Protein AF-A0A7S2QYU1-F1 (afdb_monomer)

Structure (mmCIF, N/CA/C/O backbone):
data_AF-A0A7S2QYU1-F1
#
_entry.id   AF-A0A7S2QYU1-F1
#
loop_
_atom_site.group_PDB
_atom_site.id
_atom_site.type_symbol
_atom_site.label_atom_id
_atom_site.label_alt_id
_atom_site.label_comp_id
_atom_site.label_asym_id
_atom_site.label_entity_id
_atom_site.label_seq_id
_atom_site.pdbx_PDB_ins_code
_atom_site.Cartn_x
_atom_site.Cartn_y
_atom_site.Cartn_z
_atom_site.occupancy
_atom_site.B_iso_or_equiv
_atom_site.auth_seq_id
_atom_site.auth_comp_id
_atom_site.auth_asym_id
_atom_site.auth_atom_id
_atom_site.pdbx_PDB_model_num
ATOM 1 N N . PRO A 1 1 ? -16.884 -15.939 2.400 1.00 59.34 1 PRO A N 1
ATOM 2 C CA . PRO A 1 1 ? -15.842 -14.935 2.072 1.00 59.34 1 PRO A CA 1
ATOM 3 C C . PRO A 1 1 ? -14.993 -14.637 3.311 1.00 59.34 1 PRO A C 1
ATOM 5 O O . PRO A 1 1 ? -15.550 -14.260 4.338 1.00 59.34 1 PRO A O 1
ATOM 8 N N . TYR A 1 2 ? -13.682 -14.872 3.239 1.00 73.25 2 TYR A N 1
ATOM 9 C CA . TYR A 1 2 ? -12.756 -14.452 4.291 1.00 73.25 2 TYR A CA 1
ATOM 10 C C . TYR A 1 2 ? -12.427 -12.974 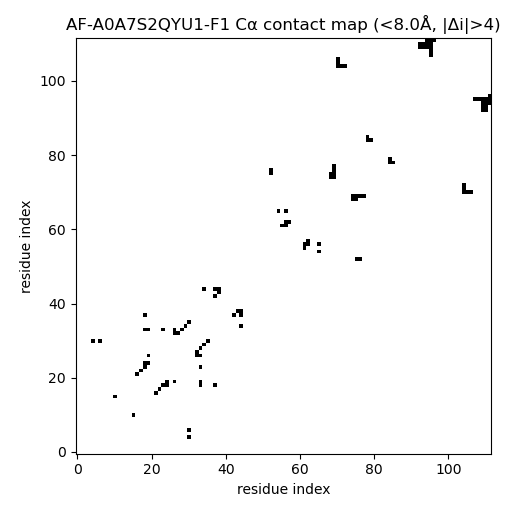4.073 1.00 73.25 2 TYR A C 1
ATOM 12 O O . TYR A 1 2 ? -12.117 -12.580 2.952 1.00 73.25 2 TYR A O 1
ATOM 20 N N . ILE A 1 3 ? -12.552 -12.163 5.121 1.00 82.81 3 ILE A N 1
ATOM 21 C CA . ILE A 1 3 ? -12.174 -10.748 5.101 1.00 82.81 3 ILE A CA 1
ATOM 22 C C . ILE A 1 3 ? -10.836 -10.651 5.826 1.00 82.81 3 ILE A C 1
ATOM 24 O O . ILE A 1 3 ? -10.725 -11.104 6.965 1.00 82.81 3 ILE A O 1
ATOM 28 N N . ALA A 1 4 ? -9.835 -10.081 5.162 1.00 87.56 4 ALA A N 1
ATOM 29 C CA . ALA A 1 4 ? -8.538 -9.784 5.752 1.00 87.56 4 ALA A CA 1
ATOM 30 C C . ALA A 1 4 ? -8.432 -8.282 6.045 1.00 87.56 4 ALA A C 1
ATOM 32 O O . ALA A 1 4 ? -8.961 -7.456 5.301 1.00 87.56 4 ALA A O 1
ATOM 33 N N . SER A 1 5 ? -7.765 -7.927 7.145 1.00 92.00 5 SER A N 1
ATOM 34 C CA . SER A 1 5 ? -7.480 -6.527 7.468 1.00 92.00 5 SER A CA 1
ATOM 35 C C . SER A 1 5 ? -6.310 -6.026 6.625 1.00 92.00 5 SER A C 1
ATOM 37 O O . SER A 1 5 ? -5.261 -6.660 6.601 1.00 92.00 5 SER A O 1
ATOM 39 N N . MET A 1 6 ? -6.468 -4.859 5.996 1.00 93.75 6 MET A N 1
AT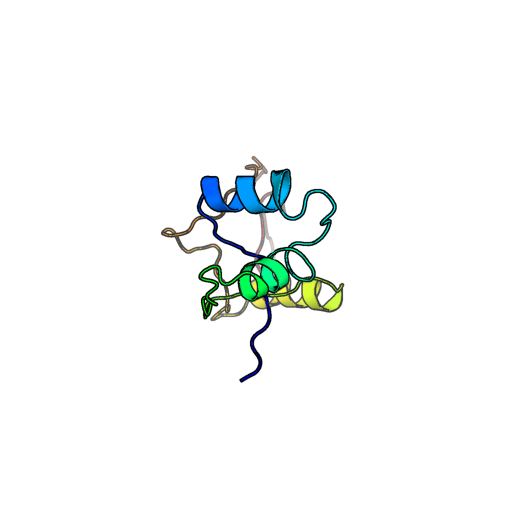OM 40 C CA . MET A 1 6 ? -5.389 -4.167 5.272 1.00 93.75 6 MET A CA 1
ATOM 41 C C . MET A 1 6 ? -4.514 -3.295 6.190 1.00 93.75 6 MET A C 1
ATOM 43 O O . MET A 1 6 ? -3.608 -2.619 5.715 1.00 93.75 6 MET A O 1
ATOM 47 N N . GLY A 1 7 ? -4.821 -3.226 7.492 1.00 93.81 7 GLY A N 1
ATOM 48 C CA . GLY A 1 7 ? -4.105 -2.357 8.436 1.00 93.81 7 GLY A CA 1
ATOM 49 C C . GLY A 1 7 ? -4.434 -0.863 8.316 1.00 93.81 7 GLY A C 1
ATOM 50 O O . GLY A 1 7 ? -3.728 -0.033 8.882 1.00 93.81 7 GLY A O 1
ATOM 51 N N . ILE A 1 8 ? -5.505 -0.505 7.600 1.00 95.56 8 ILE A N 1
ATOM 52 C CA . ILE A 1 8 ? -5.974 0.878 7.448 1.00 95.56 8 ILE A CA 1
ATOM 53 C C . ILE A 1 8 ? -7.191 1.084 8.350 1.00 95.56 8 ILE A C 1
ATOM 55 O O . ILE A 1 8 ? -8.213 0.417 8.193 1.00 95.56 8 ILE A O 1
ATOM 59 N N . TYR A 1 9 ? -7.094 2.036 9.277 1.00 96.00 9 TYR A N 1
ATOM 60 C CA . TYR A 1 9 ? -8.134 2.314 10.265 1.00 96.00 9 TYR A CA 1
ATOM 61 C C . TYR A 1 9 ? -8.523 3.791 10.242 1.00 96.00 9 TYR A C 1
ATOM 63 O O . TYR A 1 9 ? -7.664 4.670 10.191 1.00 96.00 9 TYR A O 1
ATOM 71 N N . VAL A 1 10 ? -9.825 4.071 10.322 1.00 96.69 10 VAL A N 1
ATOM 72 C CA . VAL A 1 10 ? -10.361 5.437 10.361 1.00 96.69 10 VAL A CA 1
ATOM 73 C C . VAL A 1 10 ? -11.049 5.667 11.698 1.00 96.69 10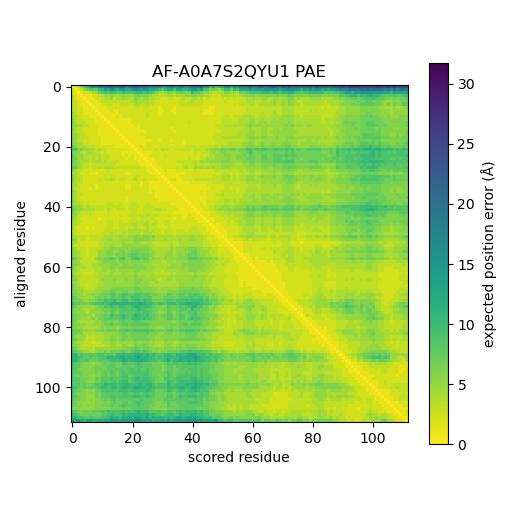 VAL A C 1
ATOM 75 O O . VAL A 1 10 ? -11.963 4.937 12.078 1.00 96.69 10 VAL A O 1
ATOM 78 N N . PHE A 1 11 ? -10.633 6.721 12.396 1.00 96.81 11 PHE A N 1
ATOM 79 C CA . PHE A 1 11 ? -11.186 7.110 13.687 1.00 96.81 11 PHE A CA 1
ATOM 80 C C . PHE A 1 11 ? -11.584 8.580 13.681 1.00 96.81 11 PHE A C 1
ATOM 82 O O . PHE A 1 11 ? -10.965 9.412 13.020 1.00 96.81 11 PHE A O 1
ATOM 89 N N . THR A 1 12 ? -12.563 8.932 14.516 1.00 96.88 12 THR A N 1
ATOM 90 C CA . THR A 1 12 ? -12.639 10.321 14.980 1.00 96.88 12 THR A CA 1
ATOM 91 C C . THR A 1 12 ? -11.457 10.591 15.910 1.00 96.88 12 THR A C 1
ATOM 93 O O . THR A 1 12 ? -11.093 9.728 16.713 1.00 96.88 12 THR A O 1
ATOM 96 N N . ALA A 1 13 ? -10.890 11.798 15.856 1.00 97.00 13 ALA A N 1
ATOM 97 C CA . ALA A 1 13 ? -9.758 12.168 16.711 1.00 97.00 13 ALA A CA 1
ATOM 98 C C . ALA A 1 13 ? -10.062 11.948 18.206 1.00 97.00 13 ALA A C 1
ATOM 100 O O . ALA A 1 13 ? -9.236 11.413 18.942 1.00 97.00 13 ALA A O 1
ATOM 101 N N . LYS A 1 14 ? -11.289 12.274 18.639 1.00 96.44 14 LYS A N 1
ATOM 102 C CA . LYS A 1 14 ? -11.751 12.062 20.018 1.00 96.44 14 LYS A CA 1
ATOM 103 C C . LYS A 1 14 ? -11.764 10.582 20.409 1.00 96.44 14 LYS A C 1
ATOM 105 O O . LYS A 1 14 ? -11.331 10.249 21.508 1.00 96.44 14 LYS A O 1
ATOM 110 N N . ALA A 1 15 ? -12.261 9.704 19.534 1.00 95.56 15 ALA A N 1
ATOM 111 C CA . ALA A 1 15 ? -12.278 8.269 19.809 1.00 95.56 15 ALA A CA 1
ATOM 112 C C . ALA A 1 15 ? -10.855 7.711 19.906 1.00 95.56 15 ALA A C 1
ATOM 114 O O . ALA A 1 15 ? -10.563 6.976 20.842 1.00 95.56 15 ALA A O 1
ATOM 115 N N . MET A 1 16 ? -9.966 8.116 18.995 1.00 96.12 16 MET A N 1
ATOM 116 C CA . MET A 1 16 ? -8.568 7.688 19.010 1.00 96.12 16 MET A CA 1
ATOM 117 C C . MET A 1 16 ? -7.860 8.102 20.306 1.00 96.12 16 MET A C 1
ATOM 119 O O . MET A 1 16 ? -7.244 7.266 20.955 1.00 96.12 16 MET A O 1
ATOM 123 N N . GLN A 1 17 ? -8.001 9.362 20.730 1.00 96.50 17 GLN A N 1
ATOM 124 C CA . GLN A 1 17 ? -7.407 9.842 21.983 1.00 96.50 17 GLN A CA 1
ATOM 125 C C . GLN A 1 17 ? -7.949 9.099 23.205 1.00 96.50 17 GLN A C 1
ATOM 127 O O . GLN A 1 17 ? -7.175 8.647 24.039 1.00 96.50 17 GLN A O 1
ATOM 132 N N . MET A 1 18 ? -9.271 8.941 23.305 1.00 96.06 18 MET A N 1
ATOM 133 C CA . MET A 1 18 ? -9.891 8.208 24.410 1.00 96.06 18 MET A CA 1
ATOM 134 C C . MET A 1 18 ? -9.369 6.766 24.490 1.00 96.06 18 MET A C 1
ATOM 136 O O . MET A 1 18 ? -8.986 6.323 25.570 1.00 96.06 18 MET A O 1
ATOM 140 N N . LEU A 1 19 ? -9.310 6.067 23.352 1.00 96.31 19 LEU A N 1
ATOM 141 C CA . LEU A 1 19 ? -8.845 4.683 23.291 1.00 96.31 19 LEU A CA 1
ATOM 142 C C . LEU A 1 19 ? -7.363 4.562 23.662 1.00 96.31 19 LEU A C 1
ATOM 144 O O . LEU A 1 19 ? -7.018 3.722 24.483 1.00 96.31 19 LEU A O 1
ATOM 148 N N . LEU A 1 20 ? -6.499 5.407 23.095 1.00 96.38 20 LEU A N 1
ATOM 149 C CA . LEU A 1 20 ? -5.046 5.270 23.244 1.00 96.38 20 LEU A CA 1
ATOM 150 C C . LEU A 1 20 ? -4.485 5.896 24.523 1.00 96.38 20 LEU A C 1
ATOM 152 O O . LEU A 1 20 ? -3.429 5.481 24.977 1.00 96.38 20 LEU A O 1
ATOM 156 N N . MET A 1 21 ? -5.139 6.909 25.096 1.00 95.94 21 MET A N 1
ATOM 157 C CA . MET A 1 21 ? -4.615 7.608 26.279 1.00 95.94 21 MET A CA 1
ATOM 158 C C . MET A 1 21 ? -5.292 7.170 27.574 1.00 95.94 21 MET A C 1
ATOM 160 O O . MET A 1 21 ? -4.635 7.111 28.610 1.00 95.94 21 MET A O 1
ATOM 164 N N . ASN A 1 22 ? -6.594 6.879 27.528 1.00 94.56 22 ASN A N 1
ATOM 165 C CA . ASN A 1 22 ? -7.376 6.642 28.741 1.00 94.56 22 ASN A CA 1
ATOM 166 C C . ASN A 1 22 ? -7.712 5.162 28.916 1.00 94.56 22 ASN A C 1
ATOM 168 O O . ASN A 1 22 ? -7.538 4.622 30.004 1.00 94.56 22 ASN A O 1
ATOM 172 N N . ASP A 1 23 ? -8.202 4.518 27.856 1.00 94.38 23 ASP A N 1
ATOM 173 C CA . ASP A 1 23 ? -8.750 3.166 27.963 1.00 94.38 23 ASP A CA 1
ATOM 174 C C . ASP A 1 23 ? -7.670 2.090 27.859 1.00 94.38 23 ASP A C 1
ATOM 176 O O . ASP A 1 23 ? -7.630 1.170 28.674 1.00 94.38 23 ASP A O 1
ATOM 180 N N . PHE A 1 24 ? -6.786 2.217 26.869 1.00 94.56 24 PHE A N 1
ATOM 181 C CA . PHE A 1 24 ? -5.797 1.201 26.519 1.00 94.56 24 PHE A CA 1
ATOM 182 C C . PHE A 1 24 ? -4.391 1.806 26.359 1.00 94.56 24 PHE A C 1
ATOM 184 O O . PHE A 1 24 ? -3.756 1.618 25.324 1.00 94.56 24 PHE A O 1
ATOM 191 N N . PRO A 1 25 ? -3.856 2.510 27.378 1.00 94.56 25 PRO A N 1
ATOM 192 C CA . PRO A 1 25 ? -2.564 3.198 27.277 1.00 94.56 25 PRO A CA 1
ATOM 193 C C . PRO A 1 25 ? -1.355 2.269 27.118 1.00 94.56 25 PRO A C 1
ATOM 195 O O . PRO A 1 25 ? -0.259 2.740 26.841 1.00 94.56 25 PRO A O 1
ATOM 198 N N . GLN A 1 26 ? -1.535 0.964 27.335 1.00 96.31 26 GLN A N 1
ATOM 199 C CA . GLN A 1 26 ? -0.493 -0.055 27.176 1.00 96.31 26 GLN A CA 1
ATOM 200 C C . GLN A 1 26 ? -0.653 -0.872 25.890 1.00 96.31 26 GLN A C 1
ATOM 202 O O . GLN A 1 26 ? 0.109 -1.816 25.686 1.00 96.31 26 GLN A O 1
ATOM 207 N N . ALA A 1 27 ? -1.650 -0.554 25.056 1.00 95.38 27 ALA A N 1
ATOM 208 C CA . ALA A 1 27 ? -1.851 -1.269 23.809 1.00 95.38 27 ALA A CA 1
ATOM 209 C C . ALA A 1 27 ? -0.756 -0.913 22.796 1.00 95.38 27 ALA A C 1
ATOM 211 O O . ALA A 1 27 ? -0.451 0.264 22.591 1.00 95.38 27 ALA A O 1
ATOM 212 N N . ASN A 1 28 ? -0.191 -1.929 22.151 1.00 94.75 28 ASN A N 1
ATOM 213 C CA . ASN A 1 28 ? 0.907 -1.792 21.192 1.00 94.75 28 ASN A CA 1
ATOM 214 C C . ASN A 1 28 ? 0.498 -2.143 19.757 1.00 94.75 28 ASN A C 1
ATOM 216 O O . ASN A 1 28 ? 1.243 -1.832 18.830 1.00 94.75 28 ASN A O 1
ATOM 220 N N . ASP A 1 29 ? -0.671 -2.760 19.558 1.00 96.00 29 ASP A N 1
ATOM 221 C CA . ASP A 1 29 ? -1.154 -3.141 18.230 1.00 96.00 29 ASP A CA 1
ATOM 222 C C . ASP A 1 29 ? -2.623 -2.760 17.991 1.00 96.00 29 ASP A C 1
ATOM 224 O O . ASP A 1 29 ? -3.520 -3.039 18.791 1.00 96.00 29 ASP A O 1
ATOM 228 N N . PHE A 1 30 ? -2.902 -2.143 16.842 1.00 96.31 30 PHE A N 1
ATOM 229 C CA . PHE A 1 30 ? -4.269 -1.758 16.501 1.00 96.31 30 PHE A CA 1
ATOM 230 C C . PHE A 1 30 ? -5.145 -2.963 16.159 1.00 96.31 30 PHE A C 1
ATOM 232 O O . PHE A 1 30 ? -6.302 -3.006 16.582 1.00 96.31 30 PHE A O 1
ATOM 239 N N . GLY A 1 31 ? -4.619 -3.919 15.390 1.00 94.44 31 GLY A N 1
ATOM 240 C CA . GLY A 1 31 ? -5.411 -5.024 14.845 1.00 94.44 31 GLY A CA 1
ATOM 241 C C . GLY A 1 31 ? -5.800 -6.062 15.896 1.00 94.44 31 GLY A C 1
ATOM 242 O O . GLY A 1 31 ? -6.936 -6.536 15.906 1.00 94.44 31 GLY A O 1
ATOM 243 N N . GLY A 1 32 ? -4.870 -6.390 16.785 1.00 94.31 32 GLY A N 1
ATOM 244 C CA . GLY A 1 32 ? -5.003 -7.402 17.824 1.00 94.31 32 GLY A CA 1
ATOM 245 C C . GLY A 1 32 ? -5.488 -6.861 19.164 1.00 94.31 32 GLY A C 1
ATOM 246 O O . GLY A 1 32 ? -6.135 -7.600 19.905 1.00 94.31 32 GLY A O 1
ATOM 247 N N . GLU A 1 33 ? -5.236 -5.586 19.479 1.00 96.12 33 GLU A N 1
ATOM 248 C CA . GLU A 1 33 ? -5.566 -5.032 20.796 1.00 96.12 33 GLU A CA 1
ATOM 249 C C . GLU A 1 33 ? -6.608 -3.913 20.708 1.00 96.12 33 GLU A C 1
ATOM 251 O O . GLU A 1 33 ? -7.718 -4.083 21.215 1.00 96.12 33 GLU A O 1
ATOM 256 N N . VAL A 1 34 ? -6.309 -2.794 20.039 1.00 96.62 34 VAL A N 1
ATOM 257 C CA . VAL A 1 34 ? -7.170 -1.593 20.097 1.00 96.62 34 VAL A CA 1
ATOM 258 C C . VAL A 1 34 ? -8.544 -1.818 19.453 1.00 96.62 34 VAL A C 1
ATOM 260 O O . VAL A 1 34 ? -9.566 -1.516 20.072 1.00 96.62 34 VAL A O 1
ATOM 263 N N . ILE A 1 35 ? -8.602 -2.335 18.220 1.00 96.19 35 ILE A N 1
ATOM 264 C CA . ILE A 1 35 ? -9.863 -2.514 17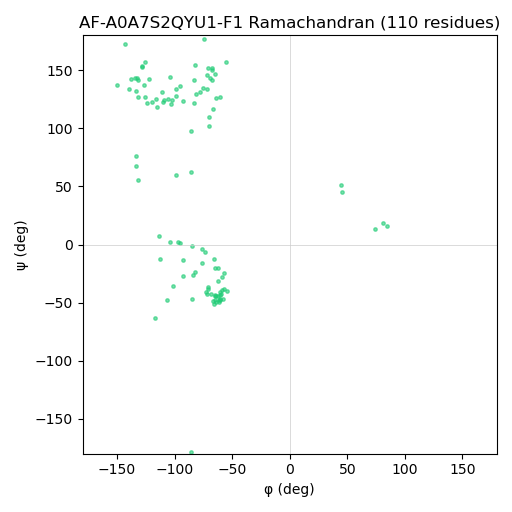.4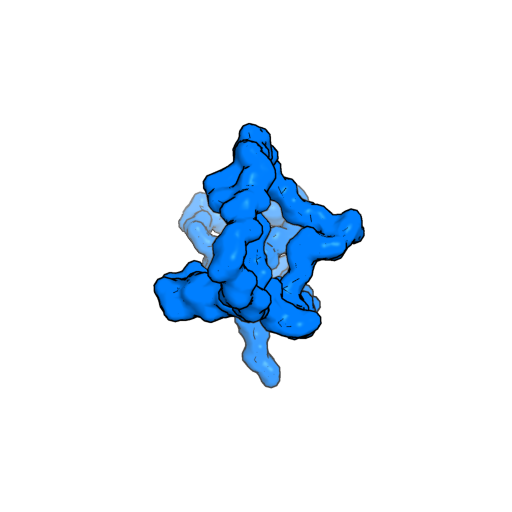80 1.00 96.19 35 ILE A CA 1
ATOM 265 C C . ILE A 1 35 ? -10.776 -3.564 18.141 1.00 96.19 35 ILE A C 1
ATOM 267 O O . ILE A 1 35 ? -11.953 -3.249 18.364 1.00 96.19 35 ILE A O 1
ATOM 271 N N . PRO A 1 36 ? -10.290 -4.770 18.514 1.00 95.25 36 PRO A N 1
ATOM 272 C CA . PRO A 1 36 ? -11.119 -5.757 19.203 1.00 95.25 36 PRO A CA 1
ATOM 273 C C . PRO A 1 36 ? -11.645 -5.249 20.549 1.00 95.25 36 PRO A C 1
ATOM 275 O O . PRO A 1 36 ? -12.822 -5.440 20.857 1.00 95.25 36 PRO A O 1
ATOM 278 N N . GLN A 1 37 ? -10.815 -4.549 21.332 1.00 95.06 37 GLN A N 1
ATOM 279 C CA . GLN A 1 37 ? -11.232 -4.013 22.631 1.00 95.06 37 GLN A CA 1
ATOM 280 C C . GLN A 1 37 ? -12.220 -2.847 22.491 1.00 95.06 37 GLN A C 1
ATOM 282 O O . GLN A 1 37 ? -13.183 -2.767 23.257 1.00 95.06 37 GLN A O 1
ATOM 287 N N . ALA A 1 38 ? -12.058 -1.982 21.484 1.00 95.75 38 ALA A N 1
ATOM 288 C CA . ALA A 1 38 ? -13.038 -0.941 21.175 1.00 95.75 38 ALA A CA 1
ATOM 289 C C . ALA A 1 38 ? -14.412 -1.543 20.829 1.00 95.75 38 ALA A C 1
ATOM 291 O O . ALA A 1 38 ? -15.436 -1.077 21.337 1.00 95.75 38 ALA A O 1
ATOM 292 N N . ALA A 1 39 ? -14.436 -2.609 20.022 1.00 95.31 39 ALA A N 1
ATOM 293 C CA . ALA A 1 39 ? -15.663 -3.337 19.706 1.00 95.31 39 ALA A CA 1
ATOM 294 C C . ALA A 1 39 ? -16.273 -3.994 20.959 1.00 95.31 39 ALA A C 1
ATOM 296 O O . ALA A 1 39 ? -17.473 -3.857 21.196 1.00 95.31 39 ALA A O 1
ATOM 297 N N . ALA A 1 40 ? -15.454 -4.632 21.804 1.00 95.19 40 ALA A N 1
ATOM 298 C CA . ALA A 1 40 ? -15.896 -5.244 23.060 1.00 95.19 40 ALA A CA 1
ATOM 299 C C . ALA A 1 40 ? -16.470 -4.221 24.059 1.00 95.19 40 ALA A C 1
ATOM 301 O O . ALA A 1 40 ? -17.402 -4.531 24.800 1.00 95.19 40 ALA A O 1
ATOM 302 N N . LYS A 1 41 ? -15.964 -2.981 24.044 1.00 94.38 41 LYS A N 1
ATOM 303 C CA . LYS A 1 41 ? -16.481 -1.856 24.840 1.00 94.38 41 LYS A CA 1
ATOM 304 C C . LYS A 1 41 ? -17.784 -1.258 24.273 1.00 94.38 41 LYS A C 1
ATOM 306 O O . LYS A 1 41 ? -18.369 -0.362 24.878 1.00 94.38 41 LYS A O 1
ATOM 311 N N . GLY A 1 42 ? -18.257 -1.745 23.125 1.00 95.12 42 GLY A N 1
ATOM 312 C CA . GLY A 1 42 ? -19.505 -1.306 22.501 1.00 95.12 42 GLY A CA 1
ATOM 313 C C . GLY A 1 42 ? -19.371 -0.049 21.640 1.00 95.12 42 GLY A C 1
ATOM 314 O O . GLY A 1 42 ? -20.383 0.570 21.306 1.00 95.12 42 GLY A O 1
ATOM 315 N N . LEU A 1 43 ? -18.149 0.351 21.263 1.00 95.50 43 LEU A N 1
ATOM 316 C CA . LEU A 1 43 ? -17.983 1.392 20.252 1.00 95.50 43 LEU A CA 1
ATOM 317 C C . LEU A 1 43 ? -18.455 0.867 18.890 1.00 95.50 43 LEU A C 1
ATOM 319 O O . LEU A 1 43 ? -18.338 -0.316 18.571 1.00 95.50 43 LEU A O 1
ATOM 323 N N . LYS A 1 44 ? -18.956 1.774 18.047 1.00 95.69 44 LYS A N 1
ATOM 324 C CA . LYS A 1 44 ? -19.330 1.447 16.670 1.00 95.69 44 LYS A CA 1
ATOM 325 C C . LYS A 1 44 ? -18.070 1.168 15.844 1.00 95.69 44 LYS A C 1
ATOM 327 O O . LYS A 1 44 ? -17.409 2.101 15.397 1.00 95.69 44 LYS A O 1
ATOM 332 N N . VAL A 1 45 ? -17.785 -0.110 15.617 1.00 95.38 45 VAL A N 1
ATOM 333 C CA . VAL A 1 45 ? -16.713 -0.597 14.739 1.00 95.38 45 VAL A CA 1
ATOM 334 C C . VAL A 1 45 ? -17.349 -1.248 13.514 1.00 95.38 45 VAL A C 1
ATOM 336 O O . VAL A 1 45 ? -18.283 -2.037 13.641 1.00 95.38 45 VAL A O 1
ATOM 339 N N . GLN A 1 46 ? -16.885 -0.884 12.319 1.00 94.69 46 GLN A N 1
ATOM 340 C CA . GLN A 1 46 ? -17.404 -1.398 11.050 1.00 94.69 46 GLN A CA 1
ATOM 341 C C . GLN A 1 46 ? -16.247 -1.703 10.104 1.00 94.69 46 GLN A C 1
ATOM 343 O O . GLN A 1 46 ? -15.268 -0.961 10.066 1.00 94.69 46 GLN A O 1
ATOM 348 N N . ALA A 1 47 ? -16.377 -2.785 9.338 1.00 93.81 47 ALA A N 1
ATOM 349 C CA . ALA A 1 47 ? -15.459 -3.098 8.254 1.00 93.81 47 ALA A CA 1
ATOM 350 C C . ALA A 1 47 ? -15.863 -2.331 6.988 1.00 93.81 47 ALA A C 1
ATOM 352 O O . ALA A 1 47 ? -17.052 -2.213 6.682 1.00 93.81 47 ALA A O 1
ATOM 353 N N . TYR A 1 48 ? -14.869 -1.849 6.247 1.00 93.88 48 TYR A N 1
ATOM 354 C CA . TYR A 1 48 ? -15.034 -1.316 4.900 1.00 93.88 48 TYR A CA 1
ATOM 355 C C . TYR A 1 48 ? -14.384 -2.292 3.920 1.00 93.88 48 TYR A C 1
ATOM 357 O O . TYR A 1 48 ? -13.206 -2.615 4.071 1.00 93.88 48 TYR A O 1
ATOM 365 N N . LEU A 1 49 ? -15.156 -2.793 2.955 1.00 94.44 49 LEU A N 1
ATOM 366 C CA . LEU A 1 49 ? -14.646 -3.707 1.936 1.00 94.44 49 LEU A CA 1
ATOM 367 C C . LEU A 1 49 ? -13.984 -2.897 0.821 1.00 94.44 49 LEU A C 1
ATOM 369 O O . LEU A 1 49 ? -14.618 -2.041 0.209 1.00 94.44 49 LEU A O 1
ATOM 373 N N . PHE A 1 50 ? -12.705 -3.170 0.582 1.00 93.12 50 PHE A N 1
ATOM 374 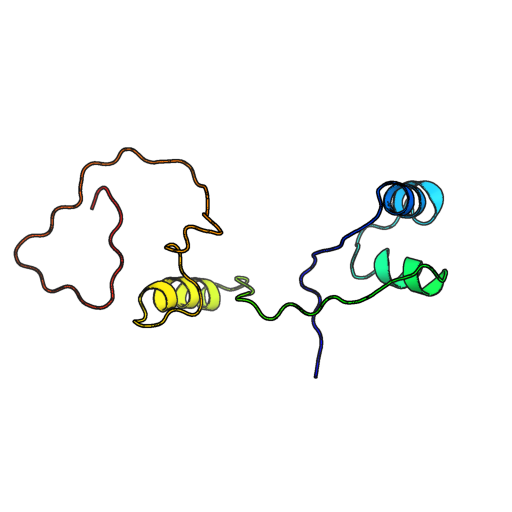C CA . PHE A 1 50 ? -11.952 -2.598 -0.523 1.00 93.12 50 PHE A CA 1
ATOM 375 C C . PHE A 1 50 ? -11.893 -3.602 -1.676 1.00 93.12 50 PHE A C 1
ATOM 377 O O . PHE A 1 50 ? -11.514 -4.753 -1.476 1.00 93.12 50 PHE A O 1
ATOM 384 N N . GLU A 1 51 ? -12.271 -3.155 -2.871 1.00 91.00 51 GLU A N 1
ATOM 385 C CA . GLU A 1 51 ? -12.334 -3.980 -4.089 1.00 91.00 51 GLU A CA 1
ATOM 386 C C . GLU A 1 51 ? -11.308 -3.544 -5.150 1.00 91.00 51 GLU A C 1
ATOM 388 O O . GLU A 1 51 ? -11.341 -4.012 -6.285 1.00 91.00 51 GLU A O 1
ATOM 393 N N . GLY A 1 52 ? -10.412 -2.614 -4.805 1.00 91.25 52 GLY A N 1
ATOM 394 C CA . GLY A 1 52 ? -9.357 -2.149 -5.702 1.00 91.25 52 GLY A CA 1
ATOM 395 C C . GLY A 1 52 ? -8.107 -3.026 -5.660 1.00 91.25 52 GLY A C 1
ATOM 396 O O . GLY A 1 52 ? -8.026 -4.005 -4.920 1.00 91.25 52 GLY A O 1
ATOM 397 N N . TYR A 1 53 ? -7.099 -2.636 -6.442 1.00 91.94 53 TYR A N 1
ATOM 398 C CA . TYR A 1 53 ? -5.800 -3.302 -6.431 1.00 91.94 53 TYR A CA 1
ATOM 399 C C . TYR A 1 53 ? -5.109 -3.148 -5.071 1.00 91.94 53 TYR A C 1
ATOM 401 O O . TYR A 1 53 ? -4.912 -2.033 -4.583 1.00 91.94 53 TYR A O 1
ATOM 409 N N . TRP A 1 54 ? -4.720 -4.274 -4.484 1.00 92.38 54 TRP A N 1
ATOM 410 C CA . TRP A 1 54 ? -3.897 -4.359 -3.288 1.00 92.38 54 TRP A CA 1
ATOM 411 C C . TRP A 1 54 ? -3.089 -5.648 -3.361 1.00 92.38 54 TRP A C 1
ATOM 413 O O . TRP A 1 54 ? -3.638 -6.689 -3.711 1.00 92.38 54 TRP A O 1
ATOM 423 N N . GLU A 1 55 ? -1.812 -5.571 -3.010 1.00 90.81 55 GLU A N 1
ATOM 424 C CA . GLU A 1 55 ? -0.899 -6.708 -3.035 1.00 90.81 55 GLU A CA 1
ATOM 425 C C . GLU A 1 55 ? -0.004 -6.650 -1.791 1.00 90.81 55 GLU A C 1
ATOM 427 O O . GLU A 1 55 ? 0.530 -5.586 -1.460 1.00 90.81 55 GLU A O 1
ATOM 432 N N . ASP A 1 56 ? 0.169 -7.783 -1.107 1.00 92.00 56 ASP A N 1
ATOM 433 C CA . ASP A 1 56 ? 1.114 -7.905 0.006 1.00 92.00 56 ASP A CA 1
ATOM 434 C C . ASP A 1 56 ? 2.509 -8.244 -0.527 1.00 92.00 56 ASP A C 1
ATOM 436 O O . ASP A 1 56 ? 2.840 -9.398 -0.812 1.00 92.00 56 ASP A O 1
ATOM 440 N N . ILE A 1 57 ? 3.352 -7.224 -0.671 1.00 93.25 57 ILE A N 1
ATOM 441 C CA . ILE A 1 57 ? 4.715 -7.381 -1.189 1.00 93.25 57 ILE A CA 1
ATOM 442 C C . ILE A 1 57 ? 5.671 -7.763 -0.046 1.00 93.25 57 ILE A C 1
ATOM 444 O O . ILE A 1 57 ? 6.599 -7.033 0.303 1.00 93.25 57 ILE A O 1
ATOM 448 N N . GLY A 1 58 ? 5.421 -8.925 0.561 1.00 95.00 58 GLY A N 1
ATOM 449 C CA . GLY A 1 58 ? 6.205 -9.454 1.683 1.00 95.00 58 GLY A CA 1
ATOM 450 C C . GLY A 1 58 ? 7.349 -10.396 1.286 1.00 95.00 58 GLY A C 1
ATOM 451 O O . GLY A 1 58 ? 8.213 -10.700 2.108 1.00 95.00 58 GLY A O 1
ATOM 452 N N . THR A 1 59 ? 7.381 -10.876 0.038 1.00 97.12 59 THR A N 1
ATOM 453 C CA . THR A 1 59 ? 8.386 -11.838 -0.449 1.00 97.12 59 THR A CA 1
ATOM 454 C C . THR A 1 59 ? 9.092 -11.338 -1.706 1.00 97.12 59 THR A C 1
ATOM 456 O O . THR A 1 59 ? 8.561 -10.515 -2.450 1.00 97.12 59 THR A O 1
ATOM 459 N N . VAL A 1 60 ? 10.296 -11.863 -1.966 1.00 97.19 60 VAL A N 1
ATOM 460 C CA . VAL A 1 60 ? 11.053 -11.565 -3.197 1.00 97.19 60 VAL A CA 1
ATOM 461 C C . VAL A 1 60 ? 10.260 -11.966 -4.443 1.00 97.19 60 VAL A C 1
ATOM 463 O O . VAL A 1 60 ? 10.266 -11.239 -5.430 1.00 97.19 60 VAL A O 1
ATOM 466 N N . ASP A 1 61 ? 9.557 -13.095 -4.375 1.00 97.06 61 ASP A N 1
ATOM 467 C CA . ASP A 1 61 ? 8.720 -13.609 -5.459 1.00 97.06 61 ASP A CA 1
ATOM 468 C C . ASP A 1 61 ? 7.546 -12.664 -5.761 1.00 97.06 61 ASP A C 1
ATOM 470 O O . ASP A 1 61 ? 7.390 -12.211 -6.895 1.00 97.06 61 ASP A O 1
ATOM 474 N N . ALA A 1 62 ? 6.806 -12.248 -4.725 1.00 95.56 62 ALA A N 1
ATOM 475 C CA . ALA A 1 62 ? 5.718 -11.278 -4.859 1.00 95.56 62 ALA A CA 1
ATOM 476 C C . ALA A 1 62 ? 6.213 -9.933 -5.414 1.00 95.56 62 ALA A C 1
ATOM 478 O O . ALA A 1 62 ? 5.598 -9.364 -6.315 1.00 95.56 62 ALA A O 1
ATOM 479 N N . PHE A 1 63 ? 7.360 -9.442 -4.931 1.00 95.94 63 PHE A N 1
ATOM 480 C CA . PHE A 1 63 ? 7.976 -8.217 -5.446 1.00 95.94 63 PHE A CA 1
ATOM 481 C C . PHE A 1 63 ? 8.323 -8.330 -6.932 1.00 95.94 63 PHE A C 1
ATOM 483 O O . PHE A 1 63 ? 8.021 -7.424 -7.712 1.00 95.94 63 PHE A O 1
ATOM 490 N N . PHE A 1 64 ? 8.951 -9.434 -7.335 1.00 95.19 64 PHE A N 1
ATOM 491 C CA . PHE A 1 64 ? 9.330 -9.674 -8.722 1.00 95.19 64 PHE A CA 1
ATOM 492 C C . PHE A 1 64 ? 8.101 -9.724 -9.635 1.00 95.19 64 PHE A C 1
ATOM 494 O O . PHE A 1 64 ? 8.046 -9.001 -10.633 1.00 95.19 64 PHE A O 1
ATOM 501 N N . HIS A 1 65 ? 7.090 -10.507 -9.261 1.00 94.12 65 HIS A N 1
ATOM 502 C CA . HIS A 1 65 ? 5.873 -10.650 -10.050 1.00 94.12 65 HIS A CA 1
ATOM 503 C C . HIS A 1 65 ? 5.077 -9.347 -10.151 1.00 94.12 65 HIS A C 1
ATOM 505 O O . HIS A 1 65 ? 4.717 -8.967 -11.264 1.00 94.12 65 HIS A O 1
ATOM 511 N N . ALA A 1 66 ? 4.897 -8.606 -9.054 1.00 94.12 66 ALA A N 1
ATOM 512 C CA . ALA A 1 66 ? 4.187 -7.324 -9.078 1.00 94.12 66 ALA A CA 1
ATOM 513 C C . ALA A 1 66 ? 4.825 -6.315 -10.056 1.00 94.12 66 ALA A C 1
ATOM 515 O O . ALA A 1 66 ? 4.123 -5.602 -10.774 1.00 94.12 66 ALA A O 1
ATOM 516 N N . ASN A 1 67 ? 6.161 -6.278 -10.137 1.00 92.81 67 ASN A N 1
ATOM 517 C CA . ASN A 1 67 ? 6.863 -5.408 -11.085 1.00 92.81 67 ASN A CA 1
ATOM 518 C C . ASN A 1 67 ? 6.707 -5.874 -12.541 1.00 92.81 67 ASN A C 1
ATOM 520 O O . ASN A 1 67 ? 6.572 -5.041 -13.439 1.00 92.81 67 ASN A O 1
ATOM 524 N N . LEU A 1 68 ? 6.721 -7.184 -12.798 1.00 92.88 68 LEU A N 1
ATOM 525 C CA . LEU A 1 68 ? 6.523 -7.709 -14.150 1.00 92.88 68 LEU A CA 1
ATOM 526 C C . LEU A 1 68 ? 5.094 -7.492 -14.656 1.00 92.88 68 LEU A C 1
ATOM 528 O O . LEU A 1 68 ? 4.941 -7.058 -15.799 1.00 92.88 68 LEU A O 1
ATOM 532 N N . GLU A 1 69 ? 4.083 -7.719 -13.810 1.00 92.56 69 GLU A N 1
ATOM 533 C CA . GLU A 1 69 ? 2.658 -7.534 -1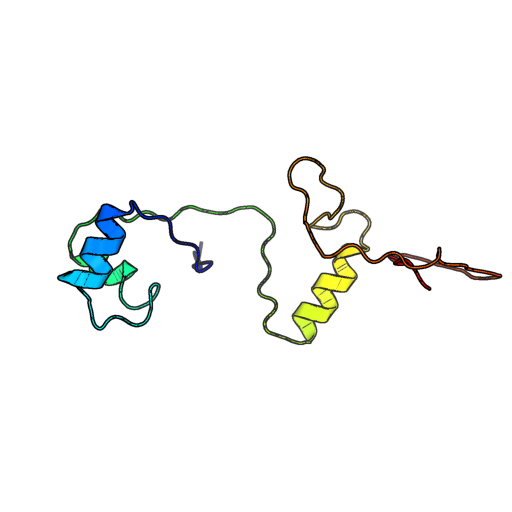4.142 1.00 92.56 69 GLU A CA 1
ATOM 534 C C . GLU A 1 69 ? 2.344 -6.100 -14.602 1.00 92.56 69 GLU A C 1
ATOM 536 O O . GLU A 1 69 ? 1.420 -5.883 -15.382 1.00 92.56 69 GLU A O 1
ATOM 541 N N . CYS A 1 70 ? 3.147 -5.107 -14.201 1.00 90.50 70 CYS A N 1
ATOM 542 C CA . CYS A 1 70 ? 3.001 -3.726 -14.676 1.00 90.50 70 CYS A CA 1
ATOM 543 C C . CYS A 1 70 ? 3.202 -3.578 -16.195 1.00 90.50 70 CYS A C 1
ATOM 545 O O . CYS A 1 70 ? 2.773 -2.580 -16.771 1.00 90.50 70 CYS A O 1
ATOM 547 N N . ASN A 1 71 ? 3.858 -4.547 -16.842 1.00 91.06 71 ASN A N 1
ATOM 548 C CA . ASN A 1 71 ? 4.114 -4.553 -18.283 1.00 91.06 71 ASN A CA 1
ATOM 549 C C . ASN A 1 71 ? 3.074 -5.354 -19.078 1.00 91.06 71 ASN A C 1
ATOM 551 O O . ASN A 1 71 ? 3.203 -5.476 -20.303 1.00 91.06 71 ASN A O 1
ATOM 555 N N . ASP A 1 72 ? 2.070 -5.927 -18.410 1.00 90.12 72 ASP A N 1
ATOM 556 C CA . ASP A 1 72 ? 1.002 -6.635 -19.101 1.00 90.12 72 ASP A CA 1
ATOM 557 C C . ASP A 1 72 ? 0.132 -5.671 -19.921 1.00 90.12 72 ASP A C 1
ATOM 559 O O . ASP A 1 72 ? -0.027 -4.507 -19.554 1.00 90.12 72 ASP A O 1
ATOM 563 N N . PRO A 1 73 ? -0.492 -6.135 -21.022 1.00 87.44 73 PRO A N 1
ATOM 564 C CA . PRO A 1 73 ? -1.370 -5.292 -21.837 1.00 87.44 73 PRO A CA 1
ATOM 565 C C . PRO A 1 73 ? -2.558 -4.697 -21.068 1.00 87.44 73 PRO A C 1
ATOM 567 O O . PRO A 1 73 ? -3.058 -3.641 -21.440 1.00 87.44 73 PRO A O 1
ATOM 570 N N . ASN A 1 74 ? -3.011 -5.387 -20.018 1.00 89.25 74 ASN A N 1
ATOM 571 C CA . ASN A 1 74 ? -4.098 -4.971 -19.136 1.00 89.25 74 ASN A CA 1
ATOM 572 C C . ASN A 1 74 ? -3.653 -5.182 -17.681 1.00 89.25 74 ASN A C 1
ATOM 574 O O . ASN A 1 74 ? -4.045 -6.181 -17.068 1.00 89.25 74 ASN A O 1
ATOM 578 N N . PRO A 1 75 ? -2.795 -4.304 -17.136 1.00 90.00 75 PRO A N 1
ATOM 579 C CA . PRO A 1 75 ? -2.267 -4.502 -15.800 1.00 90.00 75 PRO A CA 1
ATOM 580 C C . PRO A 1 75 ? -3.377 -4.252 -14.771 1.00 90.00 75 PRO A C 1
ATOM 582 O O . PRO A 1 75 ? -4.235 -3.383 -14.954 1.00 90.00 75 PRO A O 1
ATOM 585 N N . LYS A 1 76 ? -3.364 -5.001 -13.662 1.00 89.50 76 LYS A N 1
ATOM 586 C CA . LYS A 1 76 ? -4.340 -4.824 -12.567 1.00 89.50 76 LYS A CA 1
ATOM 587 C C . LYS A 1 76 ? -4.201 -3.458 -11.875 1.00 89.50 76 LYS A C 1
ATOM 589 O O . LYS A 1 76 ? -5.131 -2.998 -11.218 1.00 89.50 76 LYS A O 1
ATOM 594 N N . PHE A 1 77 ? -3.040 -2.825 -12.036 1.00 89.19 77 PHE A N 1
ATOM 595 C CA . PHE A 1 77 ? -2.684 -1.509 -11.525 1.00 89.19 77 PHE A CA 1
ATOM 596 C C . PHE A 1 77 ? -2.041 -0.667 -12.636 1.00 89.19 77 PHE A C 1
ATOM 598 O O . PHE A 1 77 ? -1.280 -1.189 -13.445 1.00 89.19 77 PHE A O 1
ATOM 605 N N . SER A 1 78 ? -2.316 0.641 -12.675 1.00 87.31 78 SER A N 1
ATOM 606 C CA . SER A 1 78 ? -1.783 1.537 -13.707 1.00 87.31 78 SER A CA 1
ATOM 607 C C . SER A 1 78 ? -1.183 2.802 -13.109 1.00 87.31 78 SER A C 1
ATOM 609 O O . SER A 1 78 ? -1.856 3.555 -12.410 1.00 87.31 78 SER A O 1
ATOM 611 N N . PHE A 1 79 ? 0.066 3.093 -13.478 1.00 89.31 79 PHE A N 1
ATOM 612 C CA . PHE A 1 79 ? 0.733 4.362 -13.164 1.00 89.31 79 PHE A CA 1
ATOM 613 C C . PHE A 1 79 ? 0.218 5.547 -13.999 1.00 89.31 79 PHE A C 1
ATOM 615 O O . PHE A 1 79 ? 0.620 6.686 -13.766 1.00 89.31 79 PHE A O 1
ATOM 622 N N . TYR A 1 80 ? -0.649 5.299 -14.985 1.00 89.94 80 TYR A N 1
ATOM 623 C CA . TYR A 1 80 ? -1.117 6.310 -15.936 1.00 89.94 80 TYR A CA 1
ATOM 624 C C . TYR A 1 80 ? -2.471 6.933 -15.563 1.00 89.94 80 TYR A C 1
ATOM 626 O O . TYR A 1 80 ? -2.976 7.777 -16.311 1.00 89.94 80 TYR A O 1
ATOM 634 N N . ASP A 1 81 ? -3.066 6.553 -14.426 1.00 91.44 81 ASP A N 1
ATOM 635 C CA . ASP A 1 81 ? -4.295 7.175 -13.934 1.00 91.44 81 ASP A CA 1
ATOM 636 C C . ASP A 1 81 ? -4.030 8.607 -13.441 1.00 91.44 81 ASP A C 1
ATOM 638 O O . ASP A 1 81 ? -3.402 8.853 -12.411 1.00 91.44 81 ASP A O 1
ATOM 642 N N . ARG A 1 82 ? -4.545 9.582 -14.194 1.00 92.75 82 ARG A N 1
ATOM 643 C CA . ARG A 1 82 ? -4.392 11.011 -13.888 1.00 92.75 82 ARG A CA 1
ATOM 644 C C . ARG A 1 82 ? -5.289 11.486 -12.746 1.00 92.75 82 ARG A C 1
ATOM 646 O O . ARG A 1 82 ? -5.070 12.587 -12.246 1.00 92.75 82 ARG A O 1
ATOM 653 N N . THR A 1 83 ? -6.303 10.712 -12.367 1.00 95.50 83 THR A N 1
ATOM 654 C CA . THR A 1 83 ? -7.217 11.056 -11.269 1.00 95.50 83 THR A CA 1
ATOM 655 C C . THR A 1 83 ? -6.637 10.698 -9.900 1.00 95.50 83 THR A C 1
ATOM 657 O O . THR A 1 83 ? -6.982 11.342 -8.911 1.00 95.50 83 THR A O 1
ATOM 660 N N . ALA A 1 84 ? -5.705 9.740 -9.858 1.00 93.00 84 ALA A N 1
ATOM 661 C CA . ALA A 1 84 ? -5.020 9.275 -8.656 1.00 93.00 84 ALA A CA 1
ATOM 662 C C . ALA A 1 84 ? -3.495 9.165 -8.889 1.00 93.00 84 ALA A C 1
ATOM 664 O O . ALA A 1 84 ? -2.943 8.063 -8.908 1.00 93.00 84 ALA A O 1
ATOM 665 N N . PRO A 1 85 ? -2.790 10.297 -9.089 1.00 94.00 85 PRO A N 1
ATOM 666 C CA . PRO A 1 85 ? -1.365 10.280 -9.398 1.00 94.00 85 PRO A CA 1
ATOM 667 C C . PRO A 1 85 ? -0.517 9.779 -8.220 1.00 94.00 85 PRO A C 1
ATOM 669 O O . PRO A 1 85 ? -0.747 10.143 -7.065 1.00 94.00 85 PRO A O 1
ATOM 672 N N . ILE A 1 86 ? 0.530 9.009 -8.532 1.00 93.56 86 ILE A N 1
ATOM 673 C CA . ILE A 1 86 ? 1.580 8.634 -7.577 1.00 93.56 86 ILE 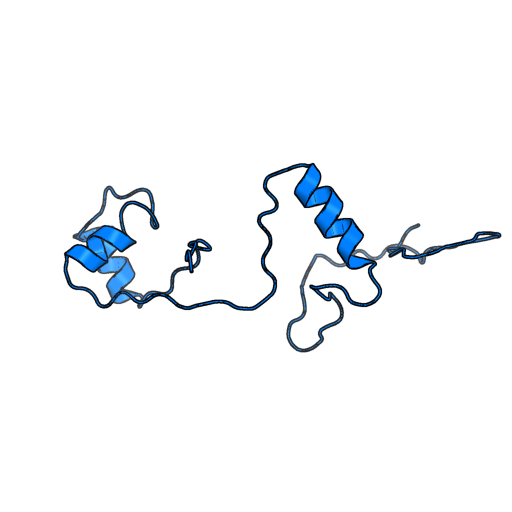A CA 1
ATOM 674 C C . ILE A 1 86 ? 2.724 9.640 -7.672 1.00 93.56 86 ILE A C 1
ATOM 676 O O . ILE A 1 86 ? 3.320 9.831 -8.732 1.00 93.56 86 ILE A O 1
ATOM 680 N N . TYR A 1 87 ? 3.057 10.260 -6.542 1.00 94.00 87 TYR A N 1
ATOM 681 C CA . TYR A 1 87 ? 4.166 11.201 -6.443 1.00 94.00 87 TYR A CA 1
ATOM 682 C C . TYR A 1 87 ? 5.433 10.506 -5.943 1.00 94.00 87 TYR A C 1
ATOM 684 O O . TYR A 1 87 ? 5.405 9.739 -4.984 1.00 94.00 87 TYR A O 1
ATOM 692 N N . THR A 1 88 ? 6.558 10.817 -6.579 1.00 93.69 88 THR A N 1
ATOM 693 C CA . THR A 1 88 ? 7.900 10.380 -6.180 1.00 93.69 88 THR A CA 1
ATOM 694 C C . THR A 1 88 ? 8.903 11.502 -6.444 1.00 93.69 88 THR A C 1
ATOM 696 O O . THR A 1 88 ? 8.561 12.527 -7.040 1.00 93.69 88 THR A O 1
ATOM 699 N N . GLN A 1 89 ? 10.145 11.336 -5.997 1.00 94.00 89 GLN A N 1
ATOM 700 C CA . GLN A 1 89 ? 11.209 12.282 -6.307 1.00 94.00 89 GLN A CA 1
ATOM 701 C C . GLN A 1 89 ? 11.519 12.242 -7.809 1.00 94.00 89 GLN A C 1
ATOM 703 O O . GLN A 1 89 ? 12.012 11.235 -8.321 1.00 94.00 89 GLN A O 1
ATOM 708 N N . SER A 1 90 ? 11.286 13.356 -8.507 1.00 89.56 90 SER A N 1
ATOM 709 C CA . SER A 1 90 ? 11.675 13.492 -9.910 1.00 89.56 90 SER A CA 1
ATOM 710 C C . SER A 1 90 ? 13.185 13.349 -10.063 1.00 89.56 90 SER A C 1
ATOM 712 O O . SER A 1 90 ? 13.962 14.060 -9.417 1.00 89.56 90 SER A O 1
ATOM 714 N N . ARG A 1 91 ? 13.599 12.447 -10.951 1.00 86.56 91 ARG A N 1
ATOM 715 C CA . ARG A 1 91 ? 14.981 12.350 -11.413 1.00 86.56 91 ARG A CA 1
ATOM 716 C C . ARG A 1 91 ? 15.060 13.066 -12.760 1.00 86.56 91 ARG A C 1
ATOM 718 O O . ARG A 1 91 ? 14.169 12.932 -13.586 1.00 86.56 91 ARG A O 1
ATOM 725 N N . PHE A 1 92 ? 16.074 13.905 -12.943 1.00 91.75 92 PHE A N 1
ATOM 726 C CA . PHE A 1 92 ? 16.307 14.633 -14.194 1.00 91.75 92 PHE A CA 1
ATOM 727 C C . PHE A 1 92 ? 17.367 13.887 -15.009 1.00 91.75 92 PHE A C 1
ATOM 729 O O . PHE A 1 92 ? 18.462 14.410 -15.228 1.00 91.75 92 PHE A O 1
ATOM 736 N N . LEU A 1 93 ? 17.098 12.626 -15.358 1.00 95.69 93 LEU A N 1
ATOM 737 C CA . LEU A 1 93 ? 18.066 11.810 -16.088 1.00 95.69 93 LEU A CA 1
ATOM 738 C C . LEU A 1 93 ? 17.999 12.112 -17.596 1.00 95.69 93 LEU A C 1
ATOM 740 O O . LEU A 1 93 ? 16.970 12.573 -18.098 1.00 95.69 93 LEU A O 1
ATOM 744 N N . PRO A 1 94 ? 19.095 11.883 -18.342 1.00 95.94 94 PRO A N 1
ATOM 745 C CA . PRO A 1 94 ? 19.073 11.939 -19.801 1.00 95.94 94 PRO A CA 1
ATOM 746 C C . PRO A 1 94 ? 18.008 11.003 -20.404 1.00 95.94 94 PRO A C 1
ATOM 748 O O . PRO A 1 94 ? 17.630 10.018 -19.772 1.00 95.94 94 PRO A O 1
ATOM 751 N N . PRO A 1 95 ? 17.539 11.254 -21.639 1.00 94.88 95 PRO A N 1
ATOM 752 C CA . PRO A 1 95 ? 16.620 10.340 -22.307 1.00 94.88 95 PRO A CA 1
ATOM 753 C C . PRO A 1 95 ? 17.296 9.000 -22.592 1.00 94.88 95 PRO A C 1
ATOM 755 O O . PRO A 1 95 ? 18.484 8.960 -22.923 1.00 94.88 95 PRO A O 1
ATOM 758 N N . SER A 1 96 ? 16.509 7.930 -22.541 1.00 95.62 96 SER A N 1
ATOM 759 C CA . SER A 1 96 ? 17.001 6.590 -22.838 1.00 95.62 96 SER A CA 1
ATOM 760 C C . SER A 1 96 ? 17.198 6.390 -24.335 1.00 95.62 96 SER A C 1
ATOM 762 O O . SER A 1 96 ? 16.350 6.800 -25.138 1.00 95.62 96 SER A O 1
ATOM 764 N N . LYS A 1 97 ? 18.330 5.799 -24.729 1.00 95.25 97 LYS A N 1
ATOM 765 C CA . LYS A 1 97 ? 18.702 5.619 -26.143 1.00 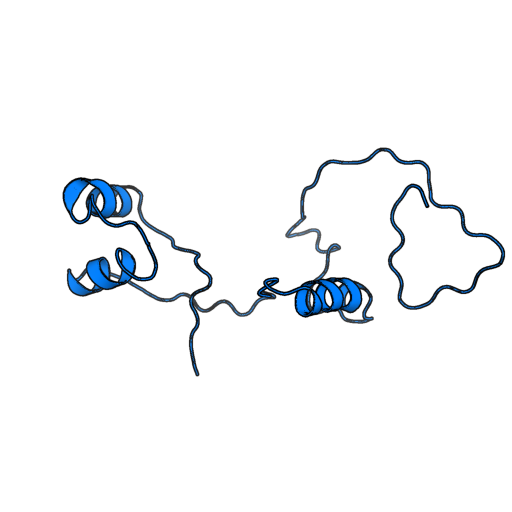95.25 97 LYS A CA 1
ATOM 766 C C . LYS A 1 97 ? 18.852 4.147 -26.478 1.00 95.25 97 LYS A C 1
ATOM 768 O O . LYS A 1 97 ? 19.692 3.455 -25.923 1.00 95.25 97 LYS A O 1
ATOM 773 N N . ILE A 1 98 ? 18.083 3.704 -27.464 1.00 96.06 98 ILE A N 1
ATOM 774 C CA . ILE A 1 98 ? 18.003 2.301 -27.861 1.00 96.06 98 ILE A CA 1
ATOM 775 C C . ILE A 1 98 ? 18.339 2.213 -29.346 1.00 96.06 98 ILE A C 1
ATOM 777 O O . ILE A 1 98 ? 17.679 2.851 -30.165 1.00 96.06 98 ILE A O 1
ATOM 781 N N . LEU A 1 99 ? 19.372 1.445 -29.683 1.00 96.12 99 LEU A N 1
ATOM 782 C CA . LEU A 1 99 ? 19.835 1.233 -31.055 1.00 96.12 99 LEU A CA 1
ATOM 783 C C . LEU A 1 99 ? 19.798 -0.265 -31.375 1.00 96.12 99 LEU A C 1
ATOM 785 O O . LEU A 1 99 ? 20.077 -1.082 -30.501 1.00 96.12 99 LEU A O 1
ATOM 789 N N . ASP A 1 100 ? 19.427 -0.613 -32.609 1.00 96.12 100 ASP A N 1
ATOM 790 C CA . ASP A 1 100 ? 19.466 -1.980 -33.152 1.00 96.12 100 ASP A CA 1
ATOM 791 C C . ASP A 1 100 ? 18.900 -3.074 -32.217 1.00 96.12 100 ASP A C 1
ATOM 793 O O . ASP A 1 100 ? 19.508 -4.125 -32.025 1.00 96.12 100 ASP A O 1
ATOM 797 N N . SER A 1 101 ? 17.735 -2.827 -31.602 1.00 95.62 101 SER A N 1
ATOM 798 C CA . SER A 1 101 ? 17.151 -3.704 -30.570 1.00 95.62 101 SER A CA 1
ATOM 799 C C . SER A 1 101 ? 15.694 -4.092 -30.843 1.00 95.62 101 SER A C 1
ATOM 801 O O . SER A 1 101 ? 14.941 -3.336 -31.456 1.00 95.62 101 SER A O 1
ATOM 803 N N . MET A 1 102 ? 15.281 -5.251 -30.316 1.00 95.94 102 MET A N 1
ATOM 804 C CA . MET A 1 102 ? 13.882 -5.687 -30.233 1.00 95.94 102 MET A CA 1
ATOM 805 C C . MET A 1 102 ? 13.434 -5.651 -28.771 1.00 95.94 102 MET A C 1
ATOM 807 O O . MET A 1 102 ? 14.078 -6.256 -27.916 1.00 95.94 102 MET A O 1
ATOM 811 N N . ILE A 1 103 ? 12.351 -4.929 -28.481 1.00 93.69 103 ILE A N 1
ATOM 812 C CA . ILE A 1 103 ? 11.823 -4.751 -27.123 1.00 93.69 103 ILE A CA 1
ATOM 813 C C . ILE A 1 103 ? 10.362 -5.157 -27.114 1.00 93.69 103 ILE A C 1
ATOM 815 O O . ILE A 1 103 ? 9.559 -4.630 -27.882 1.00 93.69 103 ILE A O 1
ATOM 819 N N . GLU A 1 104 ? 10.015 -6.055 -26.202 1.00 93.25 104 GLU A N 1
ATOM 820 C CA . GLU A 1 104 ? 8.651 -6.527 -26.008 1.00 93.25 104 GLU A CA 1
ATOM 821 C C . GLU A 1 104 ? 8.295 -6.476 -24.523 1.00 93.25 104 GLU A C 1
ATOM 823 O O . GLU A 1 104 ? 9.134 -6.766 -23.670 1.00 93.25 104 GLU A O 1
ATOM 828 N N . ARG A 1 105 ? 7.047 -6.089 -24.217 1.00 91.06 105 ARG A N 1
ATOM 829 C CA . ARG A 1 105 ? 6.458 -6.102 -22.860 1.00 91.06 105 ARG A CA 1
ATOM 830 C C . ARG A 1 105 ? 7.397 -5.558 -21.777 1.00 91.06 105 ARG A C 1
ATOM 832 O O . ARG A 1 105 ? 7.657 -6.214 -20.773 1.00 91.06 105 ARG A O 1
ATOM 839 N N . SER A 1 106 ? 7.943 -4.371 -22.017 1.00 92.75 106 SER A N 1
ATOM 840 C CA . SER A 1 106 ? 8.946 -3.756 -21.150 1.00 92.75 106 SER A CA 1
ATOM 841 C C . SER A 1 106 ? 8.622 -2.289 -20.895 1.00 92.75 106 SER A C 1
ATOM 843 O O . SER A 1 106 ? 8.210 -1.571 -21.807 1.00 92.75 106 SER A O 1
ATOM 845 N N . THR A 1 107 ? 8.891 -1.838 -19.674 1.00 92.19 107 THR A N 1
ATOM 846 C CA . THR A 1 107 ? 8.884 -0.429 -19.276 1.00 92.19 107 THR A CA 1
ATOM 847 C C . THR A 1 107 ? 10.326 0.023 -19.113 1.00 92.19 107 THR A C 1
ATOM 849 O O . THR A 1 107 ? 11.094 -0.588 -18.373 1.00 92.19 107 THR A O 1
ATOM 852 N N . ILE A 1 108 ? 10.700 1.094 -19.812 1.00 94.00 108 ILE A N 1
ATOM 853 C CA . ILE A 1 108 ? 12.059 1.641 -19.801 1.00 94.00 108 ILE A CA 1
ATOM 854 C C . ILE A 1 108 ? 11.996 3.031 -19.176 1.00 94.00 108 ILE A C 1
ATOM 856 O O . ILE A 1 108 ? 11.288 3.909 -19.670 1.00 94.00 108 ILE A O 1
ATOM 860 N N . GLY A 1 109 ? 12.701 3.196 -18.056 1.00 91.88 109 GLY A N 1
ATOM 861 C CA . GLY A 1 109 ? 12.846 4.481 -17.375 1.00 91.88 109 GLY A CA 1
ATOM 862 C C . GLY A 1 109 ? 13.800 5.411 -18.116 1.00 91.88 109 GLY A C 1
ATOM 863 O O . GLY A 1 109 ? 14.387 5.031 -19.123 1.00 91.88 109 GLY A O 1
ATOM 864 N N . ASP A 1 110 ? 13.956 6.628 -17.613 1.00 91.75 110 ASP A N 1
ATOM 865 C CA . ASP A 1 110 ? 14.958 7.595 -18.053 1.00 91.75 110 ASP A CA 1
ATOM 866 C C . ASP A 1 110 ? 16.383 7.186 -17.620 1.00 91.75 110 ASP A C 1
ATOM 868 O O . ASP A 1 110 ? 16.581 6.515 -16.607 1.00 91.75 110 ASP A O 1
ATOM 872 N N . GLY A 1 111 ? 17.396 7.598 -18.387 1.00 91.31 111 GLY A N 1
ATOM 873 C CA . GLY A 1 111 ? 18.809 7.322 -18.108 1.00 91.31 111 GLY A CA 1
ATOM 874 C C . GLY A 1 111 ? 19.323 5.938 -18.524 1.00 91.31 111 GLY A C 1
ATOM 875 O O . GLY A 1 111 ? 20.360 5.529 -18.000 1.00 91.31 111 GLY A O 1
ATOM 876 N N . CYS A 1 112 ? 18.624 5.228 -19.419 1.00 87.38 112 CYS A N 1
ATOM 877 C CA . CYS A 1 112 ? 19.005 3.899 -19.921 1.00 87.38 112 CYS A CA 1
ATOM 878 C C . CYS A 1 112 ? 19.711 3.919 -21.287 1.00 87.38 112 CYS A C 1
ATOM 880 O O . CYS A 1 112 ? 19.328 4.717 -22.177 1.00 87.38 112 CYS A O 1
#

Sequence (112 aa):
PYIASMGIYVFTAKAMQMLLMNDFPQANDFGGEVIPQAAAKGLKVQAYLFEGYWEDIGTVDAFFHANLECNDPNPKFSFYDRTAPIYTQSRFLPPSKILDSMIERSTIGDGC

Radius of gyration: 21.57 Å; Cα contacts (8 Å, |Δi|>4): 59; chains: 1; bounding box: 39×30×62 Å

InterPro domains:
  IPR005835 Nucleotidyl transferase domain [PF00483] (2-69)
  IPR005836 ADP-glucose pyrophosphorylase, conserved site [PS00810] (4-14)
  IPR011831 Glucose-1-phosphate adenylyltransferase [PTHR43523] (1-112)
  IPR029044 Nucleotide-diphospho-sugar transferases [G3DSA:3.90.550.10] (1-91)
  IPR029044 Nucleotide-diphospho-sugar transferases [SSF53448] (2-111)

Nearest PDB structures (foldseek):
  1yp2-assembly1_B  TM=9.026E-01  e=1.286E-08  Solanum tuberosum
  1yp2-assembly1_D  TM=8.986E-01  e=4.703E-09  Solanum tuberosum
  1yp4-assembly1_C  TM=8.841E-01  e=4.113E-09  Solanum tuberosum
  1yp2-assembly1_A  TM=8.986E-01  e=6.577E-09  Solanum tuberosum
  1yp3-assembly1_B  TM=9.195E-01  e=2.057E-08  Solanum tuberosum

Mean predicted aligned error: 4.81 Å

pLDDT: mean 93.21, std 4.62, range [59.34, 97.19]

Solvent-accessible surface area (backbone atoms only — not comparable to full-atom values): 7839 Å² total; per-residue (Å²): 136,90,84,79,85,88,84,81,83,88,72,57,71,68,58,48,48,45,44,49,66,71,74,38,64,82,61,88,42,57,80,81,42,48,52,55,49,41,43,74,73,67,48,96,73,80,90,81,91,81,87,70,83,80,80,82,70,84,44,72,66,47,46,53,49,59,61,54,45,58,38,44,100,76,38,87,59,70,92,79,44,80,92,68,69,86,87,75,87,86,75,92,58,56,80,52,70,86,73,100,75,89,86,73,75,71,84,81,65,70,60,77

Foldseek 3Di:
DDDDDPLDDDDDPVLVCCQCPPPCVPDDDCPPPRLVVCVVVVHDDDDDDDPADDFDPPDPVSVVVLVLLQLDPDRSDHCPDPVDHDDDDDDPAAADDDDPDDDHSDDDDGND

Organism: NCBI:txid1486918

Secondary structure (DSSP, 8-state):
-PPPP-S-----HHHHHIIIIII-TT---IIIIIHHHHHHTT---------S------SHHHHHHHHHHTTSSS-SS-TT-SSSPPP-PPP-PPPP---S----S----TT-